Protein AF-F9PAX6-F1 (afdb_monomer_lite)

InterPro domains:
  IPR027417 P-loop containing nucleoside triphosphate hydrolase [G3DSA:3.40.50.300] (1-59)
  IPR027417 P-loop containing nucleoside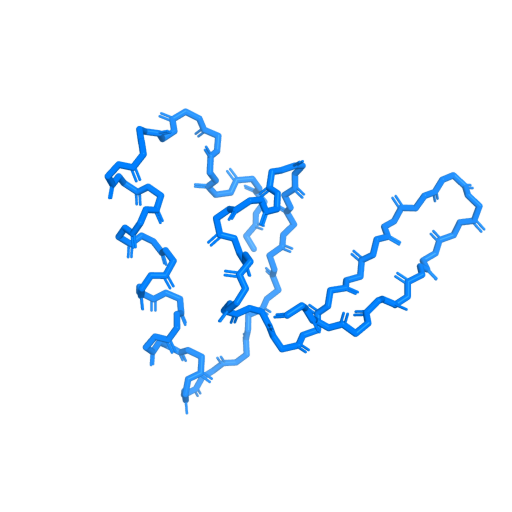 triphosphate hydrolase [SSF52540] (1-53)

Radius of gyration: 11.8 Å; chains: 1; bounding box: 26×22×32 Å

Foldseek 3Di:
DEAPCPPDDPVVLLVVLVVCQVCVVPDDDDYHHPDCVSVQPRDQWDWDQDPVGIDIDGGD

Structure (mmCIF, N/CA/C/O backbone):
data_AF-F9PAX6-F1
#
_entry.id   AF-F9PAX6-F1
#
loop_
_atom_site.group_PDB
_atom_site.id
_atom_site.type_symbol
_atom_site.label_atom_id
_atom_site.label_alt_id
_atom_site.label_comp_id
_atom_site.label_asym_id
_atom_site.label_entity_id
_atom_site.label_seq_id
_atom_site.pdbx_PDB_ins_code
_atom_site.Cartn_x
_atom_site.Cartn_y
_atom_site.Cartn_z
_atom_site.occupancy
_atom_site.B_iso_or_equiv
_atom_site.auth_seq_id
_atom_site.auth_comp_id
_atom_site.auth_asym_id
_atom_site.auth_atom_id
_atom_site.pdbx_PDB_model_num
ATOM 1 N N . MET A 1 1 ? -4.033 7.833 -8.082 1.00 74.50 1 MET A N 1
ATOM 2 C CA . MET A 1 1 ? -2.966 8.664 -7.476 1.00 74.50 1 MET A CA 1
ATOM 3 C C . MET A 1 1 ? -1.652 8.222 -8.076 1.00 74.50 1 MET A C 1
ATOM 5 O O . MET A 1 1 ? -1.461 7.014 -8.164 1.00 74.50 1 MET A O 1
ATOM 9 N N . ASP A 1 2 ? -0.817 9.165 -8.504 1.00 70.12 2 ASP A N 1
ATOM 10 C CA . ASP A 1 2 ? 0.500 8.875 -9.075 1.00 70.12 2 ASP A CA 1
ATOM 11 C C . ASP A 1 2 ? 1.554 9.058 -7.978 1.00 70.12 2 ASP A C 1
ATOM 13 O O . ASP A 1 2 ? 1.652 10.130 -7.384 1.00 70.12 2 ASP A O 1
ATOM 17 N N . GLU A 1 3 ? 2.234 7.973 -7.626 1.00 75.06 3 GLU A N 1
ATOM 18 C CA . GLU A 1 3 ? 3.273 7.898 -6.597 1.00 75.06 3 GLU A CA 1
ATOM 19 C C . GLU A 1 3 ? 2.948 8.493 -5.203 1.00 75.06 3 GLU A C 1
ATOM 21 O O . GLU A 1 3 ? 3.722 9.282 -4.657 1.00 75.06 3 GLU A O 1
ATOM 26 N N . PRO A 1 4 ? 1.858 8.076 -4.530 1.00 74.62 4 PRO A N 1
ATOM 27 C CA . PRO A 1 4 ? 1.467 8.652 -3.237 1.00 74.62 4 PRO A CA 1
ATOM 28 C C . PRO A 1 4 ? 2.439 8.359 -2.080 1.00 74.62 4 PRO A C 1
ATOM 30 O O . PRO A 1 4 ? 2.332 8.984 -1.032 1.00 74.62 4 PRO A O 1
ATOM 33 N N . PHE A 1 5 ? 3.366 7.411 -2.246 1.00 78.25 5 PHE A N 1
ATOM 34 C CA . PHE A 1 5 ? 4.308 6.976 -1.206 1.00 78.25 5 PHE A CA 1
ATOM 35 C C . PHE A 1 5 ? 5.721 7.557 -1.368 1.00 78.25 5 PHE A C 1
ATOM 37 O O . PHE A 1 5 ? 6.599 7.295 -0.539 1.00 78.25 5 PHE A O 1
ATOM 44 N N . THR A 1 6 ? 5.972 8.321 -2.433 1.00 78.62 6 THR A N 1
ATOM 45 C CA . THR A 1 6 ? 7.283 8.925 -2.686 1.00 78.62 6 THR A CA 1
ATOM 46 C C . THR A 1 6 ? 7.531 10.067 -1.702 1.00 78.62 6 THR A C 1
ATOM 48 O O . THR A 1 6 ? 6.722 10.981 -1.575 1.00 78.62 6 THR A O 1
ATOM 51 N N . GLY A 1 7 ? 8.650 10.011 -0.973 1.00 75.69 7 GLY A N 1
ATOM 52 C CA . GLY A 1 7 ? 9.010 11.030 0.023 1.00 75.69 7 GLY A CA 1
ATOM 53 C C . GLY A 1 7 ? 8.268 10.929 1.362 1.00 75.69 7 GLY A C 1
ATOM 54 O O . GLY A 1 7 ? 8.457 11.792 2.215 1.00 75.69 7 GLY A O 1
ATOM 55 N N . LEU A 1 8 ? 7.449 9.890 1.566 1.00 81.25 8 LEU A N 1
ATOM 56 C CA . LEU A 1 8 ? 6.772 9.639 2.836 1.00 81.25 8 LEU A CA 1
ATOM 57 C C . LEU A 1 8 ? 7.597 8.738 3.761 1.00 81.25 8 LEU A C 1
ATOM 59 O O . LEU A 1 8 ? 8.102 7.686 3.358 1.00 81.25 8 LEU A O 1
ATOM 63 N N . ASP A 1 9 ? 7.657 9.122 5.036 1.00 84.94 9 ASP A N 1
ATOM 64 C CA . ASP A 1 9 ? 8.152 8.259 6.105 1.00 84.94 9 ASP A CA 1
ATOM 65 C C . ASP A 1 9 ? 7.206 7.075 6.335 1.00 84.94 9 ASP A C 1
ATOM 67 O O . ASP A 1 9 ? 6.003 7.154 6.075 1.00 84.94 9 ASP A O 1
ATOM 71 N N . LYS A 1 10 ? 7.716 5.995 6.941 1.00 79.31 10 LYS A N 1
ATOM 72 C CA . LYS A 1 10 ? 6.930 4.781 7.230 1.00 79.31 10 LYS A CA 1
ATOM 73 C C . LYS A 1 10 ? 5.591 5.075 7.924 1.00 79.31 10 LYS A C 1
ATOM 75 O O . LYS A 1 10 ? 4.570 4.522 7.538 1.00 79.31 10 LYS A O 1
ATOM 80 N N . LYS A 1 11 ? 5.573 5.985 8.906 1.00 85.38 11 LYS A N 1
ATOM 81 C CA . LYS A 1 11 ? 4.338 6.373 9.617 1.00 85.38 11 LYS A CA 1
ATOM 82 C C . LYS A 1 11 ? 3.313 7.048 8.706 1.00 85.38 11 LYS A C 1
ATOM 84 O O . LYS A 1 11 ? 2.117 6.837 8.881 1.00 85.38 11 LYS A O 1
ATOM 89 N N . ALA A 1 12 ? 3.773 7.868 7.764 1.00 84.56 12 ALA A N 1
ATOM 90 C CA . ALA A 1 12 ? 2.894 8.516 6.806 1.00 84.56 12 ALA A CA 1
ATOM 91 C C . ALA A 1 12 ? 2.353 7.491 5.800 1.00 84.56 12 ALA A C 1
ATOM 93 O O . ALA A 1 12 ? 1.152 7.486 5.554 1.00 84.56 12 ALA A O 1
ATOM 94 N N . CYS A 1 13 ? 3.186 6.562 5.312 1.00 84.19 13 CYS A N 1
ATOM 95 C CA . CYS A 1 13 ? 2.717 5.436 4.496 1.00 84.19 13 CYS A CA 1
ATOM 96 C C . CYS A 1 13 ? 1.635 4.616 5.213 1.00 84.19 13 CYS A C 1
ATOM 98 O O . CYS A 1 13 ? 0.574 4.392 4.637 1.00 84.19 13 CYS A O 1
ATOM 100 N N . ASP A 1 14 ? 1.862 4.244 6.478 1.00 84.38 14 ASP A N 1
ATOM 101 C CA . ASP A 1 14 ? 0.902 3.474 7.282 1.00 84.38 14 ASP A CA 1
ATOM 102 C C . ASP A 1 14 ? -0.425 4.249 7.469 1.00 84.38 14 ASP A C 1
ATOM 104 O O . ASP A 1 14 ? -1.512 3.667 7.434 1.00 84.38 14 ASP A O 1
ATOM 108 N N . PHE A 1 15 ? -0.368 5.577 7.629 1.00 87.06 15 PHE A N 1
ATOM 109 C CA . PHE A 1 15 ? -1.563 6.425 7.698 1.00 87.06 15 PHE A CA 1
ATOM 110 C C . PHE A 1 15 ? -2.333 6.444 6.372 1.00 87.06 15 PHE A C 1
ATOM 112 O O . PHE A 1 15 ? -3.548 6.248 6.368 1.00 87.06 15 PHE A O 1
ATOM 119 N N . PHE A 1 16 ? -1.638 6.643 5.248 1.00 85.44 16 PHE A N 1
ATOM 120 C CA . PHE A 1 16 ? -2.263 6.638 3.925 1.00 85.44 16 PHE A CA 1
ATOM 121 C C . PHE A 1 16 ? -2.876 5.279 3.592 1.00 85.44 16 PHE A C 1
ATOM 123 O O . PHE A 1 16 ? -4.002 5.243 3.107 1.00 85.44 16 PHE A O 1
ATOM 130 N N . ALA A 1 17 ? -2.188 4.178 3.898 1.00 83.81 17 ALA A N 1
ATOM 131 C CA . ALA A 1 17 ? -2.694 2.824 3.691 1.00 83.81 17 ALA A CA 1
ATOM 132 C C . ALA A 1 17 ? -4.016 2.589 4.444 1.00 83.81 17 ALA A C 1
ATOM 134 O O . ALA A 1 17 ? -5.005 2.158 3.850 1.00 83.81 17 ALA A O 1
ATOM 135 N N . ASN A 1 18 ? -4.077 2.959 5.729 1.00 86.38 18 ASN A N 1
ATOM 136 C CA . ASN A 1 18 ? -5.311 2.863 6.514 1.00 86.38 18 ASN A CA 1
ATOM 137 C C . ASN A 1 18 ? -6.416 3.783 5.981 1.00 86.38 18 ASN A C 1
ATOM 139 O O . ASN A 1 18 ? -7.565 3.367 5.867 1.00 86.38 18 ASN A O 1
ATOM 143 N N . TRP A 1 19 ? -6.073 5.012 5.592 1.00 87.00 19 TRP A N 1
ATOM 144 C CA . TRP A 1 19 ? -7.041 5.942 5.014 1.00 87.00 19 TRP A CA 1
ATOM 145 C C . TRP A 1 19 ? -7.623 5.429 3.688 1.00 87.00 19 TRP A C 1
ATOM 147 O O . TRP A 1 19 ? -8.831 5.526 3.470 1.00 87.00 19 TRP A O 1
ATOM 157 N N . ILE A 1 20 ? -6.785 4.852 2.818 1.00 84.88 20 ILE A N 1
ATOM 158 C CA . ILE A 1 20 ? -7.216 4.209 1.570 1.00 84.88 20 ILE A CA 1
ATOM 159 C C . ILE A 1 20 ? -8.160 3.052 1.891 1.00 84.88 20 ILE A C 1
ATOM 161 O O . ILE A 1 20 ? -9.233 2.985 1.301 1.00 84.88 20 ILE A O 1
ATOM 165 N N . LYS A 1 21 ? -7.806 2.195 2.855 1.00 84.62 21 LYS A N 1
ATOM 166 C CA . LYS A 1 21 ? -8.630 1.060 3.287 1.00 84.62 21 LYS A CA 1
ATOM 167 C C . LYS A 1 21 ? -10.017 1.493 3.769 1.00 84.62 21 LYS A C 1
ATOM 169 O O . LYS A 1 21 ? -11.018 0.931 3.333 1.00 84.62 21 LYS A O 1
ATOM 174 N N . ASP A 1 22 ? -10.096 2.523 4.608 1.00 87.94 22 ASP A N 1
ATOM 175 C CA . ASP A 1 22 ? -11.376 3.043 5.107 1.00 87.94 22 ASP A 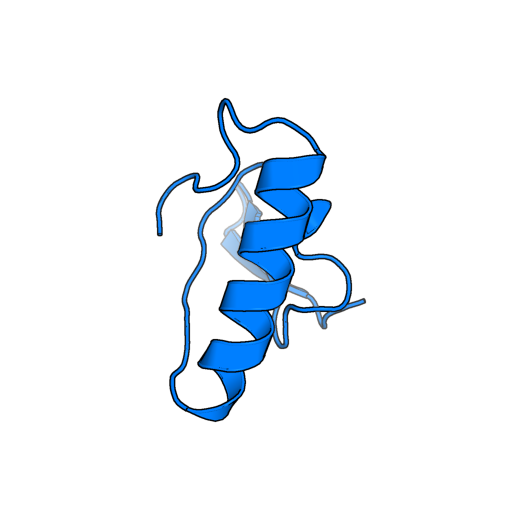CA 1
ATOM 176 C C . ASP A 1 22 ? -12.233 3.627 3.980 1.00 87.94 22 ASP A C 1
ATOM 178 O O . ASP A 1 22 ? -13.456 3.469 3.947 1.00 87.94 22 ASP A O 1
ATOM 182 N N . LYS A 1 23 ? -11.596 4.313 3.027 1.00 86.81 23 LYS A N 1
ATOM 183 C CA . LYS A 1 23 ? -12.292 4.904 1.886 1.00 86.81 23 LYS A CA 1
ATOM 184 C C . LYS A 1 23 ? -12.673 3.876 0.825 1.00 86.81 23 LYS A C 1
ATOM 186 O O . LYS A 1 23 ? -13.673 4.097 0.143 1.00 86.81 23 LYS A O 1
ATOM 191 N N . ALA A 1 24 ? -11.934 2.775 0.699 1.00 84.44 24 ALA A N 1
ATOM 192 C CA . ALA A 1 24 ? -12.206 1.703 -0.256 1.00 84.44 24 ALA A CA 1
ATOM 193 C C . ALA A 1 24 ? -13.597 1.080 -0.047 1.00 84.44 24 ALA A C 1
ATOM 195 O O . ALA A 1 24 ? -14.232 0.645 -1.002 1.00 84.44 24 ALA A O 1
ATOM 196 N N . ALA A 1 25 ? -14.133 1.142 1.179 1.00 83.56 25 ALA A N 1
ATOM 197 C CA . ALA A 1 25 ? -15.499 0.719 1.487 1.00 83.56 25 ALA A CA 1
ATOM 198 C C . ALA A 1 25 ? -16.596 1.574 0.815 1.00 83.56 25 ALA A C 1
ATOM 200 O O . ALA A 1 25 ? -17.745 1.144 0.739 1.00 83.56 25 ALA A O 1
ATOM 201 N N . GLN A 1 26 ? -16.275 2.792 0.366 1.00 87.31 26 GLN A N 1
ATOM 202 C CA . GLN A 1 26 ? -17.238 3.734 -0.223 1.00 87.31 26 GLN A CA 1
ATOM 203 C C . GLN A 1 26 ? -16.924 4.103 -1.675 1.00 87.31 26 GLN A C 1
ATOM 205 O O . GLN A 1 26 ? -17.823 4.527 -2.398 1.00 87.31 26 GLN A O 1
ATOM 210 N N . GLN A 1 27 ? -15.668 3.979 -2.106 1.00 86.06 27 GLN A N 1
ATOM 211 C CA . GLN A 1 27 ? -15.240 4.339 -3.455 1.00 86.06 27 GLN A CA 1
ATOM 212 C C . GLN A 1 27 ? -14.055 3.490 -3.911 1.00 86.06 27 GLN A C 1
ATOM 214 O O . GLN A 1 27 ? -13.194 3.123 -3.116 1.00 86.06 27 GLN A O 1
ATOM 219 N N . SER A 1 28 ? -13.977 3.234 -5.212 1.00 84.12 28 SER A N 1
ATOM 220 C CA . SER A 1 28 ? -12.844 2.532 -5.811 1.00 84.12 28 SER A CA 1
ATOM 221 C C . SER A 1 28 ? -11.675 3.486 -6.053 1.00 84.12 28 SER A C 1
ATOM 223 O O . SER A 1 28 ? -11.864 4.614 -6.510 1.00 84.12 28 SER A O 1
ATOM 225 N N . PHE A 1 29 ? -10.456 3.016 -5.795 1.00 83.19 29 PHE A N 1
ATOM 226 C CA . PHE A 1 29 ? -9.227 3.764 -6.049 1.00 83.19 29 PHE A CA 1
ATOM 227 C C . PHE A 1 29 ? -8.347 3.046 -7.061 1.00 83.19 29 PHE A C 1
ATOM 229 O O . PHE A 1 29 ? -8.224 1.827 -7.038 1.00 83.19 29 PHE A O 1
ATOM 236 N N . ILE A 1 30 ? -7.677 3.831 -7.902 1.00 84.56 30 ILE A N 1
ATOM 237 C CA . ILE A 1 30 ? -6.574 3.359 -8.738 1.00 84.56 30 ILE A CA 1
ATOM 238 C C . ILE A 1 30 ? -5.310 4.063 -8.255 1.00 84.56 30 ILE A C 1
ATOM 240 O O . ILE A 1 30 ? -5.219 5.301 -8.264 1.00 84.56 30 ILE A O 1
ATOM 244 N N . ILE A 1 31 ? -4.345 3.273 -7.795 1.00 82.81 31 ILE A N 1
ATOM 245 C CA . ILE A 1 31 ? -3.062 3.750 -7.286 1.00 82.81 31 ILE A CA 1
ATOM 246 C C . ILE A 1 31 ? -1.972 3.233 -8.211 1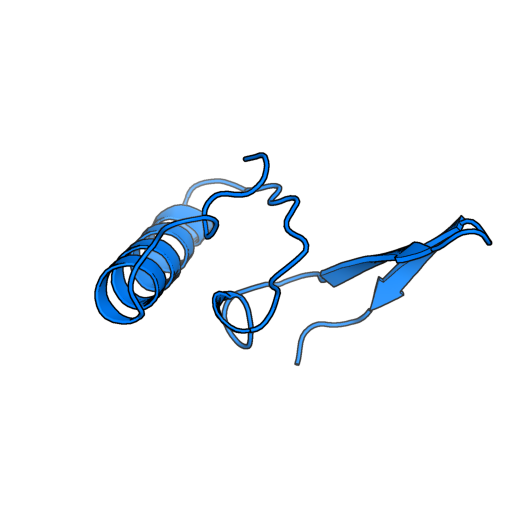.00 82.81 31 ILE A C 1
ATOM 248 O O . ILE A 1 31 ? -1.877 2.037 -8.458 1.00 82.81 31 ILE A O 1
ATOM 252 N N . ILE A 1 32 ? -1.165 4.157 -8.717 1.00 81.50 32 ILE A N 1
ATOM 253 C CA . ILE A 1 32 ? -0.005 3.867 -9.546 1.00 81.50 32 ILE A CA 1
ATOM 254 C C . ILE A 1 32 ? 1.199 4.207 -8.681 1.00 81.50 32 ILE A C 1
ATOM 256 O O . ILE A 1 32 ? 1.361 5.346 -8.246 1.00 81.50 32 ILE A O 1
ATOM 260 N N . SER A 1 33 ? 1.998 3.205 -8.337 1.00 79.00 33 SER A N 1
ATOM 261 C CA . SER A 1 33 ? 3.207 3.411 -7.551 1.00 79.00 33 SER A CA 1
ATOM 262 C C . SER A 1 33 ? 4.247 2.358 -7.887 1.00 79.00 33 SER A C 1
ATOM 264 O O . SER A 1 33 ? 3.912 1.200 -8.117 1.00 79.00 33 SER A O 1
ATOM 266 N N . HIS A 1 34 ? 5.515 2.760 -7.851 1.00 79.69 34 HIS A N 1
ATOM 267 C CA . HIS A 1 34 ? 6.648 1.843 -7.901 1.00 79.69 34 HIS A CA 1
ATOM 268 C C . HIS A 1 34 ? 6.902 1.146 -6.549 1.00 79.69 34 HIS A C 1
ATOM 270 O O . HIS A 1 34 ? 7.638 0.164 -6.495 1.00 79.69 34 HIS A O 1
ATOM 276 N N . ARG A 1 35 ? 6.299 1.632 -5.449 1.00 75.50 35 ARG A N 1
ATOM 277 C CA . ARG A 1 35 ? 6.393 1.035 -4.107 1.00 75.50 35 ARG A CA 1
ATOM 278 C C . ARG A 1 35 ? 5.063 0.404 -3.731 1.00 75.50 35 ARG A C 1
ATOM 280 O O . ARG A 1 35 ? 4.126 1.099 -3.349 1.00 75.50 35 ARG A O 1
ATOM 287 N N . LEU A 1 36 ? 5.007 -0.918 -3.820 1.00 73.38 36 LEU A N 1
ATOM 288 C CA . LEU A 1 36 ? 3.808 -1.695 -3.506 1.00 73.38 36 LEU A CA 1
ATOM 289 C C . LEU A 1 36 ? 3.788 -2.214 -2.061 1.00 73.38 36 LEU A C 1
ATOM 291 O O . LEU A 1 36 ? 2.726 -2.584 -1.581 1.00 73.38 36 LEU A O 1
ATOM 295 N N . GLU A 1 37 ? 4.916 -2.169 -1.340 1.00 76.62 37 GLU A N 1
ATOM 296 C CA . GLU A 1 37 ? 5.021 -2.595 0.071 1.00 76.62 37 GLU A CA 1
ATOM 297 C C . GLU A 1 37 ? 3.937 -1.983 0.986 1.00 76.62 37 GLU A C 1
ATOM 299 O O . GLU A 1 37 ? 3.410 -2.701 1.829 1.00 76.62 37 GLU A O 1
ATOM 304 N N . PRO A 1 38 ? 3.547 -0.695 0.847 1.00 73.94 38 PRO A N 1
ATOM 305 C CA . PRO A 1 38 ? 2.493 -0.107 1.680 1.00 73.94 38 PRO A CA 1
ATOM 306 C C . PRO A 1 38 ? 1.071 -0.540 1.295 1.00 73.94 38 PRO A C 1
ATOM 308 O O . PRO A 1 38 ? 0.135 -0.283 2.047 1.00 73.94 38 PRO A O 1
ATOM 311 N N . LEU A 1 39 ? 0.896 -1.118 0.102 1.00 73.50 39 LEU A N 1
ATOM 312 C CA . LEU A 1 39 ? -0.389 -1.578 -0.434 1.00 73.50 39 LEU A CA 1
ATOM 313 C C . LEU A 1 39 ? -0.626 -3.078 -0.201 1.00 73.50 39 LEU A C 1
ATOM 315 O O . LEU A 1 39 ? -1.699 -3.595 -0.532 1.00 73.50 39 LEU A O 1
ATOM 319 N N . ASP 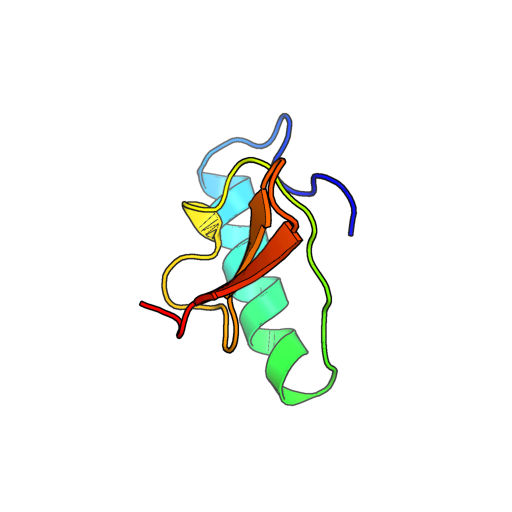A 1 40 ? 0.370 -3.759 0.360 1.00 75.62 40 ASP A N 1
ATOM 320 C CA . ASP A 1 40 ? 0.318 -5.176 0.682 1.00 75.62 40 ASP A CA 1
ATOM 321 C C . ASP A 1 40 ? -0.766 -5.436 1.743 1.00 75.62 40 ASP A C 1
ATOM 323 O O . ASP A 1 40 ? -0.806 -4.786 2.792 1.00 75.62 40 ASP A O 1
ATOM 327 N N . GLY A 1 41 ? -1.716 -6.322 1.437 1.00 73.81 41 GLY A N 1
ATOM 328 C CA . GLY A 1 41 ? -2.863 -6.632 2.300 1.00 73.81 41 GLY A CA 1
ATOM 329 C C . GLY A 1 41 ? -3.986 -5.580 2.372 1.00 73.81 41 GLY A C 1
ATOM 330 O O . GLY A 1 41 ? -4.925 -5.753 3.155 1.00 73.81 41 GLY A O 1
ATOM 331 N N . ILE A 1 42 ? -3.926 -4.491 1.590 1.00 76.12 42 ILE A N 1
ATOM 332 C CA . ILE A 1 42 ? -5.038 -3.520 1.454 1.00 76.12 42 ILE A CA 1
ATOM 333 C C . ILE A 1 42 ? -5.570 -3.366 0.030 1.00 76.12 42 ILE A C 1
ATOM 335 O O . ILE A 1 42 ? -6.636 -2.786 -0.156 1.00 76.12 42 ILE A O 1
ATOM 339 N N . SER A 1 43 ? -4.832 -3.838 -0.973 1.00 75.50 43 SER A N 1
ATOM 340 C CA . SER A 1 43 ? -5.289 -3.823 -2.361 1.00 75.50 43 SER A CA 1
ATOM 341 C C . SER A 1 43 ? -6.204 -5.017 -2.633 1.00 75.50 43 SER A C 1
ATOM 343 O O . SER A 1 43 ? -5.919 -6.126 -2.199 1.00 75.50 43 SER A O 1
ATOM 345 N N . ASP A 1 44 ? -7.305 -4.815 -3.356 1.00 77.00 44 ASP A N 1
ATOM 346 C CA . ASP A 1 44 ? -8.155 -5.926 -3.814 1.00 77.00 44 ASP A CA 1
ATOM 347 C C . ASP A 1 44 ? -7.581 -6.579 -5.082 1.00 77.00 44 ASP A C 1
ATOM 349 O O . ASP A 1 44 ? -7.595 -7.799 -5.251 1.00 77.00 44 ASP A O 1
ATOM 353 N N . HIS A 1 45 ? -7.029 -5.746 -5.965 1.00 80.31 45 HIS A N 1
ATOM 354 C CA . HIS A 1 45 ? -6.417 -6.140 -7.227 1.00 80.31 45 HIS A CA 1
ATOM 355 C C . HIS A 1 45 ? -5.061 -5.457 -7.366 1.00 80.31 45 HIS A C 1
ATOM 357 O O . HIS A 1 45 ? -4.944 -4.250 -7.141 1.00 80.31 45 HIS A O 1
ATOM 363 N N . LEU A 1 46 ? -4.052 -6.220 -7.783 1.00 81.81 46 LEU A N 1
ATOM 364 C CA . LEU A 1 46 ? -2.740 -5.695 -8.123 1.00 81.81 46 LEU A CA 1
ATOM 365 C C . LEU A 1 46 ? -2.509 -5.901 -9.617 1.00 81.81 46 LEU A C 1
ATOM 367 O O . LEU A 1 46 ? -2.545 -7.022 -10.106 1.00 81.81 46 LEU A O 1
ATOM 371 N N . VAL A 1 47 ? -2.250 -4.834 -10.362 1.00 81.69 47 VAL A N 1
ATOM 372 C CA . VAL A 1 47 ? -1.889 -4.950 -11.779 1.00 81.69 47 VAL A CA 1
ATOM 373 C C . VAL A 1 47 ? -0.461 -4.469 -11.943 1.00 81.69 47 VAL A C 1
ATOM 375 O O . VAL A 1 47 ? -0.146 -3.322 -11.636 1.00 81.69 47 VAL A O 1
ATOM 378 N N . GLU A 1 48 ? 0.405 -5.354 -12.420 1.00 82.81 48 GLU A N 1
ATOM 379 C CA . GLU A 1 48 ? 1.779 -5.020 -12.763 1.00 82.81 48 GLU A CA 1
ATOM 380 C C . GLU A 1 48 ? 1.864 -4.688 -14.248 1.00 82.81 48 GLU A C 1
ATOM 382 O O . GLU A 1 48 ? 1.476 -5.475 -15.116 1.00 82.81 48 GLU A O 1
ATOM 387 N N . LEU A 1 49 ? 2.392 -3.504 -14.537 1.00 82.88 49 LEU A N 1
ATOM 388 C CA . LEU A 1 49 ? 2.738 -3.098 -15.887 1.00 82.88 49 LEU A CA 1
ATOM 389 C C . LEU A 1 49 ? 4.207 -3.450 -16.133 1.00 82.88 49 LEU A C 1
ATOM 391 O O . LEU A 1 49 ? 5.094 -2.914 -15.470 1.00 82.88 49 LEU A O 1
ATOM 395 N N . THR A 1 50 ? 4.462 -4.343 -17.082 1.00 81.50 50 THR A N 1
ATOM 396 C CA . THR A 1 50 ? 5.811 -4.716 -17.520 1.00 81.50 50 THR A CA 1
ATOM 397 C C . THR A 1 50 ? 6.014 -4.331 -18.982 1.00 81.50 50 THR A C 1
ATOM 399 O O . THR A 1 50 ? 5.077 -3.942 -19.682 1.00 81.50 50 THR A O 1
ATOM 402 N N . SER A 1 51 ? 7.251 -4.443 -19.468 1.00 81.50 51 SER A N 1
ATOM 403 C CA . SER A 1 51 ? 7.593 -4.197 -20.875 1.00 81.50 51 SER A CA 1
ATOM 404 C C . SER A 1 51 ? 6.783 -5.056 -21.856 1.00 81.50 51 SER A C 1
ATOM 406 O O . SER A 1 51 ? 6.581 -4.647 -22.996 1.00 81.50 51 SER A O 1
ATOM 408 N N . ASP A 1 52 ? 6.310 -6.220 -21.403 1.00 81.06 52 ASP A N 1
ATOM 409 C CA . ASP A 1 52 ? 5.566 -7.190 -22.208 1.00 81.06 52 ASP A CA 1
ATOM 410 C C . ASP A 1 52 ? 4.037 -6.985 -22.138 1.00 81.06 52 ASP A C 1
ATOM 412 O O . ASP A 1 52 ? 3.294 -7.646 -22.864 1.00 81.06 52 ASP A O 1
ATOM 416 N N . GLY A 1 53 ? 3.550 -6.061 -21.294 1.00 80.56 53 GLY A N 1
ATOM 417 C CA . GLY A 1 53 ? 2.134 -5.697 -21.192 1.00 80.56 53 GLY A CA 1
ATOM 418 C C 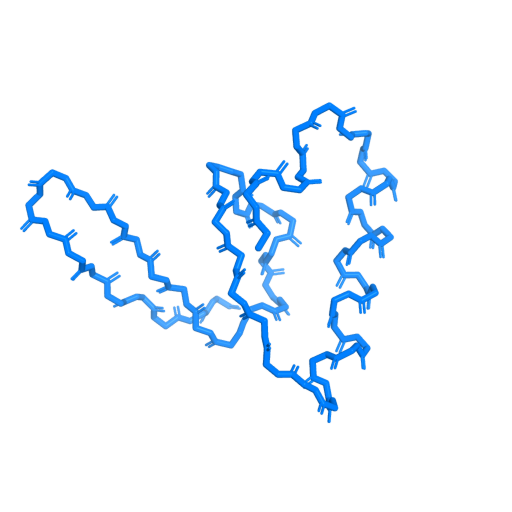. GLY A 1 53 ? 1.612 -5.523 -19.759 1.00 80.56 53 GLY A C 1
ATOM 419 O O . GLY A 1 53 ? 2.363 -5.379 -18.798 1.00 80.56 53 GLY A O 1
ATOM 420 N N . LEU A 1 54 ? 0.283 -5.514 -19.621 1.00 82.12 54 LEU A N 1
ATOM 421 C CA . LEU A 1 54 ? -0.426 -5.462 -18.336 1.00 82.12 54 LEU A CA 1
ATOM 422 C C . LEU A 1 54 ? -0.695 -6.886 -17.838 1.00 82.12 54 LEU A C 1
ATOM 424 O O . LEU A 1 54 ? -1.383 -7.647 -18.517 1.00 82.12 54 LEU A O 1
ATOM 428 N N . THR A 1 55 ? -0.199 -7.230 -16.649 1.00 81.50 55 THR A N 1
ATOM 429 C CA . THR A 1 55 ? -0.474 -8.515 -15.989 1.00 81.50 55 THR A CA 1
ATOM 430 C C . THR A 1 55 ? -1.227 -8.280 -14.685 1.00 81.50 55 THR A C 1
ATOM 432 O O . THR A 1 55 ? -0.736 -7.598 -13.788 1.00 81.50 55 THR A O 1
ATOM 435 N N . GLU A 1 56 ? -2.423 -8.853 -14.557 1.00 79.38 56 GLU A N 1
ATOM 436 C CA . GLU A 1 56 ? -3.154 -8.856 -13.287 1.00 79.38 56 GLU A CA 1
ATOM 437 C C . GLU A 1 56 ? -2.578 -9.932 -12.356 1.00 79.38 56 GLU A C 1
ATOM 439 O O . GLU A 1 56 ? -2.534 -11.118 -12.691 1.00 79.38 56 GLU A O 1
ATOM 444 N N . LYS A 1 57 ? -2.161 -9.516 -11.163 1.00 72.88 57 LYS A N 1
ATOM 445 C CA . LYS A 1 57 ? -1.868 -10.380 -10.025 1.00 72.88 57 LYS A CA 1
ATOM 446 C C . LYS A 1 57 ? -3.023 -10.303 -9.027 1.00 72.88 57 LYS A C 1
ATOM 448 O O . LYS A 1 57 ? -3.501 -9.230 -8.662 1.00 72.88 57 LYS A O 1
ATOM 453 N N . ARG A 1 58 ? -3.470 -11.462 -8.542 1.00 59.12 58 ARG A N 1
ATOM 454 C CA . ARG A 1 58 ? -4.355 -11.496 -7.370 1.00 59.12 58 ARG A CA 1
ATOM 455 C C . ARG A 1 58 ? -3.589 -10.978 -6.156 1.00 59.12 58 ARG A C 1
ATOM 457 O O . ARG A 1 58 ? -2.418 -11.320 -6.000 1.00 59.12 58 ARG A O 1
ATOM 464 N N . SER A 1 59 ? -4.257 -10.149 -5.358 1.00 60.28 59 SER A N 1
ATOM 465 C CA . SER A 1 59 ? -3.685 -9.555 -4.150 1.00 60.28 59 SER A CA 1
ATOM 466 C C . SER A 1 59 ? -3.173 -10.616 -3.166 1.00 60.28 59 SER A C 1
ATOM 468 O O . SER A 1 59 ? -3.691 -11.740 -3.154 1.00 60.28 59 SER A O 1
ATOM 470 N N . LEU A 1 60 ? -2.130 -10.256 -2.410 1.00 52.41 60 LEU A N 1
ATOM 471 C CA . LEU A 1 60 ? -1.468 -11.075 -1.386 1.00 52.41 60 LEU A CA 1
ATOM 472 C C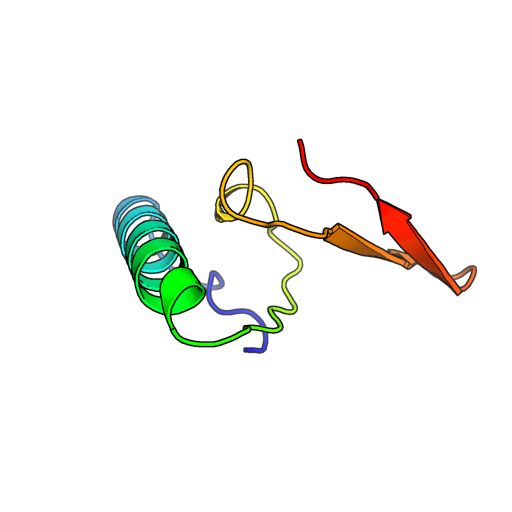 . LEU A 1 60 ? -2.250 -11.072 -0.065 1.00 52.41 60 LEU A C 1
ATOM 474 O O . LEU A 1 60 ? -2.763 -10.000 0.330 1.00 52.41 60 LEU A O 1
#

Organism: NCBI:txid1035184

pLDDT: mean 79.56, std 6.78, range [52.41, 87.94]

Secondary structure (DSSP, 8-state):
-BSTTTT--HHHHHHHHHHHHHHHTTS----B-S--GGGTTT-SEEEEEETTEEEEEEP-

Sequence (60 aa):
MDEPFTGLDKKACDFFANWIKDKAAQQSFIIISHRLEPLDGISDHLVELTSDGLTEKRSL